Protein AF-A0A3N2KA92-F1 (afdb_monomer_lite)

Structure (mmCIF, N/CA/C/O backbone):
data_AF-A0A3N2KA92-F1
#
_entry.id   AF-A0A3N2KA92-F1
#
loop_
_atom_site.group_PDB
_atom_site.id
_atom_site.type_symbol
_atom_site.label_atom_id
_atom_site.label_alt_id
_atom_site.label_comp_id
_atom_site.label_asym_id
_atom_site.label_entity_id
_atom_site.label_seq_id
_atom_site.pdbx_PDB_ins_code
_atom_site.Cartn_x
_atom_site.Cartn_y
_atom_site.Cartn_z
_atom_site.occupancy
_atom_site.B_iso_or_equiv
_atom_site.auth_seq_id
_atom_site.auth_comp_id
_atom_site.auth_asym_id
_atom_site.auth_atom_id
_atom_site.pdbx_PDB_model_num
ATOM 1 N N . MET A 1 1 ? -6.641 2.973 60.066 1.00 60.25 1 MET A N 1
ATOM 2 C CA . MET A 1 1 ? -7.254 4.016 59.200 1.00 60.25 1 MET A CA 1
ATOM 3 C C . MET A 1 1 ? -6.383 4.469 58.021 1.00 60.25 1 MET A C 1
ATOM 5 O O . MET A 1 1 ? -6.933 4.668 56.948 1.00 60.25 1 MET A O 1
ATOM 9 N N . LYS A 1 2 ? -5.054 4.634 58.161 1.00 63.59 2 LYS A N 1
ATOM 10 C CA . LYS A 1 2 ? -4.182 5.083 57.049 1.00 63.59 2 LYS A CA 1
ATOM 11 C C . LYS A 1 2 ? -4.102 4.074 55.889 1.00 63.59 2 LYS A C 1
ATOM 13 O O . LYS A 1 2 ? -4.276 4.469 54.746 1.00 63.59 2 LYS A O 1
ATOM 18 N N . ALA A 1 3 ? -3.944 2.780 56.182 1.00 71.75 3 ALA A N 1
ATOM 19 C CA . ALA A 1 3 ? -3.884 1.724 55.162 1.00 71.75 3 ALA A CA 1
ATOM 20 C C . ALA A 1 3 ? -5.165 1.625 54.307 1.00 71.75 3 ALA A C 1
ATOM 22 O O . ALA A 1 3 ? -5.080 1.505 53.091 1.00 71.75 3 ALA A O 1
ATOM 23 N N . LEU A 1 4 ? -6.346 1.777 54.920 1.00 77.88 4 LEU A N 1
ATOM 24 C CA . LEU A 1 4 ? -7.628 1.772 54.204 1.00 77.88 4 LEU A CA 1
ATOM 25 C C . LEU A 1 4 ? -7.731 2.940 53.209 1.00 77.88 4 LEU A C 1
ATOM 27 O O . LEU A 1 4 ? -8.185 2.752 52.087 1.00 77.88 4 LEU A O 1
ATOM 31 N N . ARG A 1 5 ? -7.221 4.122 53.587 1.00 77.50 5 ARG A N 1
ATOM 32 C CA . ARG A 1 5 ? -7.134 5.291 52.697 1.00 77.50 5 ARG A CA 1
ATOM 33 C C . ARG A 1 5 ? -6.194 5.051 51.510 1.00 77.50 5 ARG A C 1
ATOM 35 O O . ARG A 1 5 ? -6.529 5.422 50.389 1.00 77.50 5 ARG A O 1
ATOM 42 N N . PHE A 1 6 ? -5.055 4.391 51.725 1.00 82.00 6 PHE A N 1
ATOM 43 C CA . PHE A 1 6 ? -4.144 4.028 50.632 1.00 82.00 6 PHE A CA 1
ATOM 44 C C . PHE A 1 6 ? -4.780 3.036 49.653 1.00 82.00 6 PHE A C 1
ATOM 46 O O . PHE A 1 6 ? -4.693 3.241 48.445 1.00 82.00 6 PHE A O 1
ATOM 53 N N . ILE A 1 7 ? -5.491 2.023 50.156 1.00 86.50 7 ILE A N 1
ATOM 54 C CA . ILE A 1 7 ? -6.198 1.044 49.315 1.00 86.50 7 ILE A CA 1
ATOM 55 C C . ILE A 1 7 ? -7.258 1.737 48.449 1.00 86.50 7 ILE A C 1
ATOM 57 O O . ILE A 1 7 ? -7.340 1.469 47.253 1.00 86.50 7 ILE A O 1
ATOM 61 N N . THR A 1 8 ? -8.019 2.682 49.013 1.00 86.25 8 THR A N 1
ATOM 62 C CA . THR A 1 8 ? -9.037 3.421 48.247 1.00 86.25 8 THR A CA 1
ATOM 63 C C . THR A 1 8 ? -8.443 4.297 47.144 1.00 86.25 8 THR A C 1
ATOM 65 O O . THR A 1 8 ? -9.013 4.374 46.060 1.00 86.25 8 THR A O 1
ATOM 68 N N . ILE A 1 9 ? -7.281 4.917 47.378 1.00 86.81 9 ILE A N 1
ATOM 69 C CA . ILE A 1 9 ? -6.607 5.755 46.373 1.00 86.81 9 ILE A CA 1
ATOM 70 C C . ILE A 1 9 ? -6.079 4.890 45.223 1.00 86.81 9 ILE A C 1
ATOM 72 O O . ILE A 1 9 ? -6.250 5.240 44.057 1.00 86.81 9 ILE A O 1
ATOM 76 N N . ILE A 1 10 ? -5.486 3.738 45.543 1.00 88.06 10 ILE A N 1
ATOM 77 C CA . ILE A 1 10 ? -4.975 2.792 44.545 1.00 88.06 10 ILE A CA 1
ATOM 78 C C . ILE A 1 10 ? -6.126 2.234 43.696 1.00 88.06 10 ILE A C 1
ATOM 80 O O . ILE A 1 10 ? -6.036 2.222 42.470 1.00 88.06 10 ILE A O 1
ATOM 84 N N . ALA A 1 11 ? -7.234 1.837 44.327 1.00 86.94 11 ALA A N 1
ATOM 85 C CA . ALA A 1 11 ? -8.418 1.352 43.620 1.00 86.94 11 ALA A CA 1
ATOM 86 C C . ALA A 1 11 ? -9.001 2.413 42.667 1.00 86.94 11 ALA A C 1
ATOM 88 O O . ALA A 1 11 ? -9.331 2.101 41.522 1.00 86.94 11 ALA A O 1
ATOM 89 N N . LEU A 1 12 ? -9.063 3.676 43.103 1.00 85.56 12 LEU A N 1
ATOM 90 C CA . LEU A 1 12 ? -9.538 4.787 42.277 1.00 85.56 12 LEU A CA 1
ATOM 91 C C . LEU A 1 12 ? -8.616 5.050 41.073 1.00 85.56 12 LEU A C 1
ATOM 93 O O . LEU A 1 12 ? -9.096 5.306 39.968 1.00 85.56 12 LEU A O 1
ATOM 97 N N . PHE A 1 13 ? -7.298 4.934 41.262 1.00 83.88 13 PHE A N 1
ATOM 98 C CA . PHE A 1 13 ? -6.310 5.105 40.196 1.00 83.88 13 PHE A CA 1
ATOM 99 C C . PHE A 1 13 ? -6.432 4.023 39.110 1.00 83.88 13 PHE A C 1
ATOM 101 O O . PHE A 1 13 ? -6.441 4.336 37.918 1.00 83.88 13 PHE A O 1
ATOM 108 N N . PHE A 1 14 ? -6.614 2.757 39.502 1.00 82.94 14 PHE A N 1
ATOM 109 C CA . PHE A 1 14 ? -6.845 1.666 38.549 1.00 82.94 14 PHE A CA 1
ATOM 110 C C . PHE A 1 14 ? -8.179 1.798 37.805 1.00 82.94 14 PHE A C 1
ATOM 112 O O . PHE A 1 14 ? -8.243 1.499 36.611 1.00 82.94 14 PHE A O 1
ATOM 119 N N . PHE A 1 15 ? -9.224 2.302 38.464 1.00 80.62 15 PHE A N 1
ATOM 120 C CA . PHE A 1 15 ? -10.514 2.556 37.819 1.00 80.62 15 PHE A CA 1
ATOM 121 C C . PHE A 1 15 ? -10.414 3.651 36.741 1.00 80.62 15 PHE A C 1
ATOM 123 O O . PHE A 1 15 ? -10.933 3.490 35.636 1.00 80.62 15 PHE A O 1
ATOM 130 N N . ALA A 1 16 ? -9.674 4.730 37.018 1.00 76.81 16 ALA A N 1
ATOM 131 C CA . ALA A 1 16 ? -9.425 5.801 36.052 1.00 76.81 16 ALA A CA 1
ATOM 132 C C . ALA A 1 16 ? -8.604 5.328 34.834 1.00 76.81 16 ALA A C 1
ATOM 134 O O . ALA A 1 16 ? -8.893 5.712 33.699 1.00 76.81 16 ALA A O 1
ATOM 135 N N . LEU A 1 17 ? -7.613 4.455 35.049 1.00 74.88 17 LEU A N 1
ATOM 136 C CA . LEU A 1 17 ? -6.830 3.840 33.970 1.00 74.88 17 LEU A CA 1
ATOM 137 C C . LEU A 1 17 ? -7.682 2.910 33.091 1.00 74.88 17 LEU A C 1
ATOM 139 O O . LEU A 1 17 ? -7.569 2.965 31.867 1.00 74.88 17 LEU A O 1
ATOM 143 N N . GLY A 1 18 ? -8.564 2.105 33.694 1.00 67.69 18 GLY A N 1
ATOM 144 C CA . GLY A 1 18 ? -9.473 1.212 32.966 1.00 67.69 18 GLY A CA 1
ATOM 145 C C . GLY A 1 18 ? -10.483 1.956 32.086 1.00 67.69 18 GLY A C 1
ATOM 146 O O . GLY A 1 18 ? -10.759 1.528 30.966 1.00 67.69 18 GLY A O 1
ATOM 147 N N . ALA A 1 19 ? -10.978 3.111 32.542 1.00 67.25 19 ALA A N 1
ATOM 148 C CA . ALA A 1 19 ? -11.894 3.955 31.770 1.00 67.25 19 ALA A CA 1
ATOM 149 C C . ALA A 1 19 ? -11.217 4.675 30.583 1.00 67.25 19 ALA A C 1
ATOM 151 O O . ALA A 1 19 ? -11.887 5.042 29.618 1.00 67.25 19 ALA A O 1
ATOM 152 N N . SER A 1 20 ? -9.891 4.850 30.623 1.00 63.56 20 SER A N 1
ATOM 153 C CA . SER A 1 20 ? -9.105 5.527 29.578 1.00 63.56 20 SER A CA 1
ATOM 154 C C . SER A 1 20 ? -8.618 4.587 28.463 1.00 63.56 20 SER A C 1
ATOM 156 O O . SER A 1 20 ? -7.833 4.985 27.597 1.00 63.56 20 SER A O 1
ATOM 158 N N . ALA A 1 21 ? -9.089 3.334 28.431 1.00 65.62 21 ALA A N 1
ATOM 159 C CA . ALA A 1 21 ? -8.836 2.422 27.322 1.00 65.62 21 ALA A CA 1
ATOM 160 C C . ALA A 1 21 ? -9.493 2.966 26.040 1.00 65.62 21 ALA A C 1
ATOM 162 O O . ALA A 1 21 ? -10.647 2.674 25.724 1.00 65.62 21 ALA A O 1
ATOM 163 N N . LYS A 1 22 ? -8.753 3.800 25.296 1.00 67.62 22 LYS A N 1
ATOM 164 C CA . LYS A 1 22 ? -9.176 4.330 23.997 1.00 67.62 22 LYS A CA 1
ATOM 165 C C . LYS A 1 22 ? -9.610 3.151 23.128 1.00 67.62 22 LYS A C 1
ATOM 167 O O . LYS A 1 22 ? -8.814 2.243 22.882 1.00 67.62 22 LYS A O 1
ATOM 172 N N . LYS A 1 23 ? -10.869 3.158 22.670 1.00 70.62 23 LYS A N 1
ATOM 173 C CA . LYS A 1 23 ? -11.373 2.164 21.711 1.00 70.62 23 LYS A CA 1
ATOM 174 C C . LYS A 1 23 ? -10.368 2.052 20.564 1.00 70.62 23 LYS A C 1
ATOM 176 O O . LYS A 1 23 ? -9.902 3.079 20.063 1.00 70.62 23 LYS A O 1
ATOM 181 N N . LYS A 1 24 ? -10.014 0.821 20.169 1.00 72.31 24 LYS A N 1
ATOM 182 C CA . LYS A 1 24 ? -9.135 0.593 19.014 1.00 72.31 24 LYS A CA 1
ATOM 183 C C . LYS A 1 24 ? -9.715 1.370 17.840 1.00 72.31 24 LYS A C 1
ATOM 185 O O . LYS A 1 24 ? -10.858 1.140 17.457 1.00 72.31 24 LYS A O 1
ATOM 190 N N . ARG A 1 25 ? -8.941 2.319 17.317 1.00 74.06 25 ARG A N 1
ATOM 191 C CA . ARG A 1 25 ? -9.337 3.086 16.142 1.00 74.06 25 ARG A CA 1
ATOM 192 C C . ARG A 1 25 ? -9.491 2.096 14.995 1.00 74.06 25 ARG A C 1
ATOM 194 O O . ARG A 1 25 ? -8.528 1.424 14.629 1.00 74.06 25 ARG A O 1
ATOM 201 N N . GLU A 1 26 ? -10.709 1.954 14.498 1.00 78.06 26 GLU A N 1
ATOM 202 C CA . GLU A 1 26 ? -10.972 1.102 13.352 1.00 78.06 26 GLU A CA 1
ATOM 203 C C . GLU A 1 26 ? -10.537 1.855 12.098 1.00 78.06 26 GLU A C 1
ATOM 205 O O . GLU A 1 26 ? -10.939 2.995 11.860 1.00 78.06 26 GLU A O 1
ATOM 210 N N . TYR A 1 27 ? -9.624 1.248 11.349 1.00 78.06 27 TYR A N 1
ATOM 211 C CA . TYR A 1 27 ? -9.151 1.787 10.083 1.00 78.06 27 TYR A CA 1
ATOM 212 C C . TYR A 1 27 ? -9.936 1.132 8.952 1.00 78.06 27 TYR A C 1
ATOM 214 O O . TYR A 1 27 ? -10.245 -0.060 9.057 1.00 78.06 27 TYR A O 1
ATOM 222 N N . PRO A 1 28 ? -10.229 1.863 7.866 1.00 83.25 28 PRO A N 1
ATOM 223 C CA . PRO A 1 28 ? -10.904 1.283 6.719 1.00 83.25 28 PRO A CA 1
ATOM 224 C C . PRO A 1 28 ? -10.093 0.103 6.181 1.00 83.25 28 PRO A C 1
ATOM 226 O O . PRO A 1 28 ? -8.901 0.219 5.891 1.00 83.25 28 PRO A O 1
ATOM 229 N N . ARG A 1 29 ? -10.748 -1.054 6.072 1.00 87.38 29 ARG A N 1
ATOM 230 C CA . ARG A 1 29 ? -10.161 -2.286 5.535 1.00 87.38 29 ARG A CA 1
ATOM 231 C C . ARG A 1 29 ? -10.714 -2.558 4.150 1.00 87.38 29 ARG A C 1
ATOM 233 O O . ARG A 1 29 ? -11.868 -2.241 3.862 1.00 87.38 29 ARG A O 1
ATOM 240 N N . ALA A 1 30 ? -9.894 -3.169 3.308 1.00 90.62 30 ALA A N 1
ATOM 241 C CA . ALA A 1 30 ? -10.347 -3.674 2.024 1.00 90.62 30 ALA A CA 1
ATOM 242 C C . ALA A 1 30 ? -11.223 -4.915 2.240 1.00 90.62 30 ALA A C 1
ATOM 244 O O . ALA A 1 30 ? -10.837 -5.824 2.975 1.00 90.62 30 ALA A O 1
ATOM 245 N N . LYS A 1 31 ? -12.389 -4.952 1.591 1.00 94.00 31 LYS A N 1
ATOM 246 C CA . LYS A 1 31 ? -13.217 -6.162 1.466 1.00 94.00 31 LYS A CA 1
ATOM 247 C C . LYS A 1 31 ? -12.790 -6.990 0.253 1.00 94.00 31 LYS A C 1
ATOM 249 O O . LYS A 1 31 ? -12.928 -8.205 0.260 1.00 94.00 31 LYS A O 1
ATOM 254 N N . ILE A 1 32 ? -12.258 -6.325 -0.772 1.00 92.69 32 ILE A N 1
ATOM 255 C CA . ILE A 1 32 ? -11.801 -6.927 -2.021 1.00 92.69 32 ILE A CA 1
ATOM 256 C C . ILE A 1 32 ? -10.353 -6.500 -2.257 1.00 92.69 32 ILE A C 1
ATOM 258 O O . ILE A 1 32 ? -10.012 -5.320 -2.143 1.00 92.69 32 ILE A O 1
ATOM 262 N N . LYS A 1 33 ? -9.505 -7.470 -2.603 1.00 93.12 33 LYS A N 1
ATOM 263 C CA . LYS A 1 33 ? -8.128 -7.257 -3.046 1.00 93.12 33 LYS A CA 1
ATOM 264 C C . LYS A 1 33 ? -7.968 -7.893 -4.420 1.00 93.12 33 LYS A C 1
ATOM 266 O O . LYS A 1 33 ? -8.063 -9.110 -4.539 1.00 93.12 33 LYS A O 1
ATOM 271 N N . VAL A 1 34 ? -7.696 -7.077 -5.431 1.00 92.19 34 VAL A N 1
ATOM 272 C CA . VAL A 1 34 ? -7.369 -7.541 -6.786 1.00 92.19 34 VAL A CA 1
ATOM 273 C C . VAL A 1 34 ? -5.910 -7.213 -7.049 1.00 92.19 34 VAL A C 1
ATOM 275 O O . VAL A 1 34 ? -5.484 -6.089 -6.804 1.00 92.19 34 VAL A O 1
ATOM 278 N N . GLY A 1 35 ? -5.129 -8.187 -7.504 1.00 92.31 35 GLY A N 1
ATOM 279 C CA . GLY A 1 35 ? -3.718 -7.996 -7.825 1.00 92.31 35 GLY A CA 1
ATOM 280 C C . GLY A 1 35 ? -3.413 -8.489 -9.228 1.00 92.31 35 GLY A C 1
ATOM 281 O O . GLY A 1 35 ? -3.861 -9.570 -9.601 1.00 92.31 35 GLY A O 1
ATOM 282 N N . TYR A 1 36 ? -2.636 -7.720 -9.98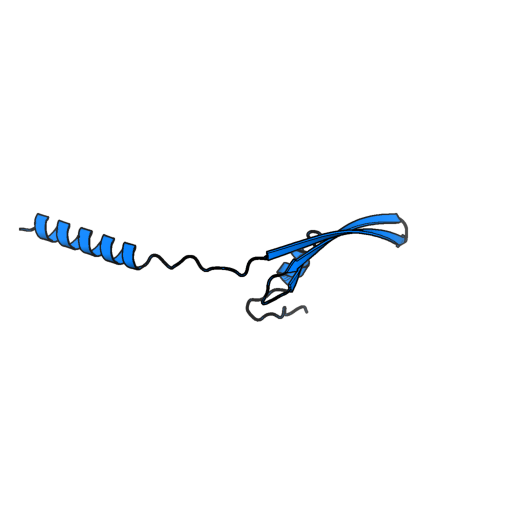2 1.00 88.75 36 TYR A N 1
ATOM 283 C CA . TYR A 1 36 ? -2.036 -8.181 -11.228 1.00 88.75 36 TYR A CA 1
ATOM 284 C C . TYR A 1 36 ? -0.583 -7.723 -11.320 1.00 88.75 36 TYR A C 1
ATOM 286 O O . TYR A 1 36 ? -0.1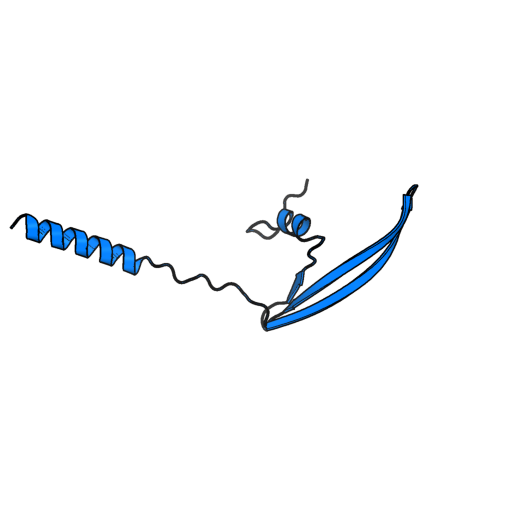82 -6.702 -10.760 1.00 88.75 36 TYR A O 1
ATOM 294 N N . ASN A 1 37 ? 0.212 -8.510 -12.030 1.00 89.94 37 ASN A N 1
ATOM 295 C CA . ASN A 1 37 ? 1.614 -8.229 -12.278 1.00 89.94 37 ASN A CA 1
ATOM 296 C C . ASN A 1 37 ? 1.738 -7.597 -13.661 1.00 89.94 37 ASN A C 1
ATOM 298 O O . ASN A 1 37 ? 1.485 -8.249 -14.672 1.00 89.94 37 ASN A O 1
ATOM 302 N N . TYR A 1 38 ? 2.083 -6.312 -13.699 1.00 86.94 38 TYR A N 1
ATOM 303 C CA . TYR A 1 38 ? 2.325 -5.606 -14.946 1.00 86.94 38 TYR A CA 1
ATOM 304 C C . TYR A 1 38 ? 3.776 -5.799 -15.360 1.00 86.94 38 TYR A C 1
ATOM 306 O O . TYR A 1 38 ? 4.696 -5.224 -14.769 1.00 86.94 38 TYR A O 1
ATOM 314 N N . TYR A 1 39 ? 3.967 -6.611 -16.389 1.00 89.69 39 TYR A N 1
ATOM 315 C CA . TYR A 1 39 ? 5.259 -6.785 -17.020 1.00 89.69 39 TYR A CA 1
ATOM 316 C C . TYR A 1 39 ? 5.463 -5.705 -18.082 1.00 89.69 39 TYR A C 1
ATOM 318 O O . TYR A 1 39 ? 4.659 -5.570 -19.003 1.00 89.69 39 TYR A O 1
ATOM 326 N N . ASN A 1 40 ? 6.538 -4.931 -17.956 1.00 86.19 40 ASN A N 1
ATOM 327 C CA . ASN A 1 40 ? 6.936 -3.960 -18.961 1.00 86.19 40 ASN A CA 1
ATOM 328 C C . ASN A 1 40 ? 8.423 -4.073 -19.285 1.00 86.19 40 ASN A C 1
ATOM 330 O O . ASN A 1 40 ? 9.235 -4.502 -18.465 1.00 86.19 40 ASN A O 1
ATOM 334 N N . LYS A 1 41 ? 8.765 -3.680 -20.510 1.00 87.88 41 LYS A N 1
ATOM 335 C CA . LYS A 1 41 ? 10.145 -3.470 -20.930 1.00 87.88 41 LYS A CA 1
ATOM 336 C C . LYS A 1 41 ? 10.324 -1.986 -21.184 1.00 87.88 41 LYS A C 1
ATOM 338 O O . LYS A 1 41 ? 9.485 -1.378 -21.847 1.00 87.88 41 LYS A O 1
ATOM 343 N N . PHE A 1 42 ? 11.394 -1.404 -20.668 1.00 82.62 42 PHE A N 1
ATOM 344 C CA . PHE A 1 42 ? 11.754 -0.026 -20.969 1.00 82.62 42 PHE A CA 1
ATOM 345 C C . PHE A 1 42 ? 13.217 0.058 -21.374 1.00 82.62 42 PHE A C 1
ATOM 347 O O . PHE A 1 42 ? 14.079 -0.653 -20.858 1.00 82.62 42 PHE A O 1
ATOM 354 N N . LEU A 1 43 ? 13.487 0.937 -22.333 1.00 81.00 43 LEU A N 1
ATOM 355 C CA . LEU A 1 43 ? 14.840 1.230 -22.777 1.00 81.00 43 LEU A CA 1
ATOM 356 C C . LEU A 1 43 ? 15.474 2.175 -21.763 1.00 81.00 43 LEU A C 1
ATOM 358 O O . LEU A 1 43 ? 15.012 3.304 -21.591 1.00 81.00 43 LEU A O 1
ATOM 362 N N . ARG A 1 44 ? 16.525 1.719 -21.082 1.00 77.75 44 ARG A N 1
ATOM 363 C CA . ARG A 1 44 ? 17.271 2.540 -20.129 1.00 77.75 44 ARG A CA 1
ATOM 364 C C . ARG A 1 44 ? 18.598 2.966 -20.748 1.00 77.75 44 ARG A C 1
ATOM 366 O O . ARG A 1 44 ? 19.655 2.535 -20.312 1.00 77.75 44 ARG A O 1
ATOM 373 N N . GLY A 1 45 ? 18.526 3.817 -21.772 1.00 77.50 45 GLY A N 1
ATOM 374 C CA . GLY A 1 45 ? 19.701 4.431 -22.405 1.00 77.50 45 GLY A CA 1
ATOM 375 C C . GLY A 1 45 ? 20.842 3.437 -22.667 1.00 77.50 45 GLY A C 1
ATOM 376 O O . GLY A 1 45 ? 20.647 2.450 -23.371 1.00 77.50 45 GLY A O 1
ATOM 377 N N . GLY A 1 46 ? 22.015 3.701 -22.079 1.00 78.19 46 GLY A N 1
ATOM 378 C CA . GLY A 1 46 ? 23.232 2.895 -22.248 1.00 78.19 46 GLY A CA 1
ATOM 379 C C . GLY A 1 46 ? 23.208 1.495 -21.618 1.00 78.19 46 GLY A C 1
ATOM 380 O O . GLY A 1 46 ? 24.022 0.665 -22.004 1.00 78.19 46 GLY A O 1
ATOM 381 N N . ASP A 1 47 ? 22.264 1.207 -20.716 1.00 72.50 47 ASP A N 1
ATOM 382 C CA . ASP A 1 47 ? 22.172 -0.077 -19.998 1.00 72.50 47 ASP A CA 1
ATOM 383 C C . ASP A 1 47 ? 21.303 -1.118 -20.737 1.00 72.50 47 ASP A C 1
ATOM 385 O O . ASP A 1 47 ? 21.114 -2.238 -20.260 1.00 72.50 47 ASP A O 1
ATOM 389 N N . GLY A 1 48 ? 20.752 -0.761 -21.903 1.00 84.12 48 GLY A N 1
ATOM 390 C CA . GLY A 1 48 ? 19.947 -1.653 -22.738 1.00 84.12 48 GLY A CA 1
ATOM 391 C C . GLY A 1 48 ? 18.466 -1.750 -22.341 1.00 84.12 48 GLY A C 1
ATOM 392 O O . GLY A 1 48 ? 17.866 -0.810 -21.809 1.00 84.12 48 GLY A O 1
ATOM 393 N N . VAL A 1 49 ?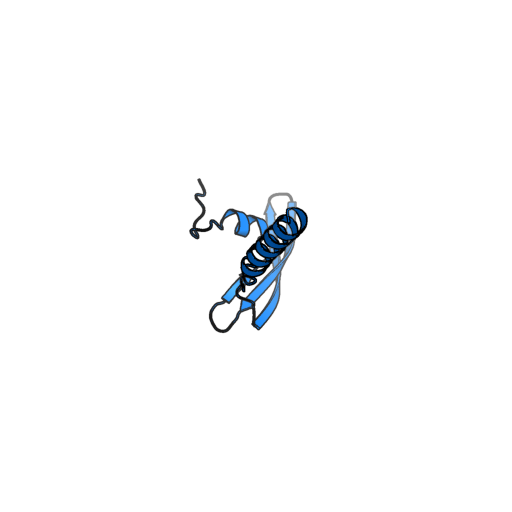 17.842 -2.884 -22.683 1.00 83.94 49 VAL A N 1
ATOM 394 C CA . VAL A 1 49 ? 16.428 -3.173 -22.387 1.00 83.94 49 VAL A CA 1
ATOM 395 C C . VAL A 1 49 ? 16.325 -3.711 -20.965 1.00 83.94 49 VAL A C 1
ATOM 397 O O . VAL A 1 49 ? 16.817 -4.798 -20.673 1.00 83.94 49 VAL A O 1
ATOM 400 N N . VAL A 1 50 ? 15.641 -2.974 -20.095 1.00 84.38 50 VAL A N 1
ATOM 401 C CA . VAL A 1 50 ? 15.344 -3.422 -18.735 1.00 84.38 50 VAL A CA 1
ATOM 402 C C . VAL A 1 50 ? 13.923 -3.958 -18.693 1.00 84.38 50 VAL A C 1
ATOM 404 O O . VAL A 1 50 ? 12.971 -3.289 -19.099 1.00 84.38 50 VAL A O 1
ATOM 407 N N . GLU A 1 51 ? 13.780 -5.173 -18.180 1.00 88.38 51 GLU A N 1
ATOM 408 C CA . GLU A 1 51 ? 12.487 -5.795 -17.930 1.00 88.38 51 GLU A CA 1
ATOM 409 C C . GLU A 1 51 ? 12.099 -5.573 -16.473 1.00 88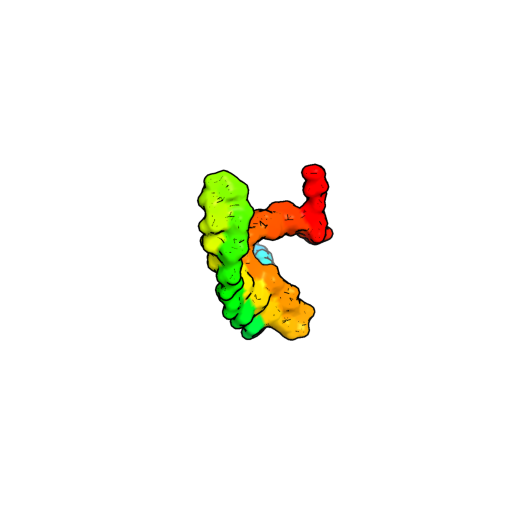.38 51 GLU A C 1
ATOM 411 O O . GLU A 1 51 ? 12.883 -5.826 -15.556 1.00 88.38 51 GLU A O 1
ATOM 416 N N . LYS A 1 52 ? 10.881 -5.092 -16.240 1.00 86.44 52 LYS A N 1
ATOM 417 C CA . LYS A 1 52 ? 10.365 -4.863 -14.897 1.00 86.44 52 LYS A CA 1
ATOM 418 C C . LYS A 1 52 ? 8.994 -5.480 -14.751 1.00 86.44 52 LYS A C 1
ATOM 420 O O . LYS A 1 52 ? 8.082 -5.249 -15.541 1.00 86.44 52 LYS A O 1
ATOM 425 N N . ASN A 1 53 ? 8.848 -6.226 -13.667 1.00 88.62 53 ASN A N 1
ATOM 426 C CA . ASN A 1 53 ? 7.573 -6.749 -13.229 1.00 88.62 53 ASN A CA 1
ATOM 427 C C . ASN A 1 53 ? 7.085 -5.912 -12.044 1.00 88.62 53 ASN A C 1
ATOM 429 O O . ASN A 1 53 ? 7.699 -5.914 -10.977 1.00 88.62 53 ASN A O 1
ATOM 433 N N . THR A 1 54 ? 6.029 -5.131 -12.258 1.00 86.56 54 THR A N 1
ATOM 434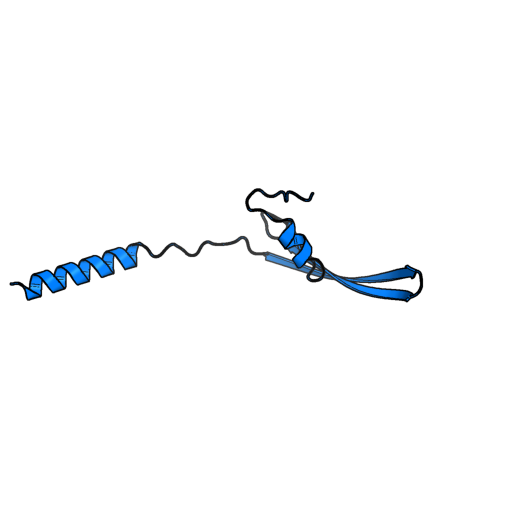 C CA . THR A 1 54 ? 5.485 -4.218 -11.249 1.00 86.56 54 THR A CA 1
ATOM 435 C C . THR A 1 54 ? 4.157 -4.763 -10.725 1.00 86.56 54 THR A C 1
ATOM 437 O O . THR A 1 54 ? 3.207 -4.864 -11.503 1.00 86.56 54 THR A O 1
ATOM 440 N N . PRO A 1 55 ? 4.046 -5.090 -9.427 1.00 89.38 55 PRO A N 1
ATOM 441 C CA . PRO A 1 55 ? 2.781 -5.522 -8.850 1.00 89.38 55 PRO A CA 1
ATOM 442 C C . PRO A 1 55 ? 1.833 -4.331 -8.679 1.00 89.38 55 PRO A C 1
ATOM 444 O O . PRO A 1 55 ? 2.158 -3.361 -7.991 1.00 89.38 55 PRO A O 1
ATOM 447 N N . PHE A 1 56 ? 0.646 -4.425 -9.269 1.00 87.31 56 PHE A N 1
ATOM 448 C CA . PHE A 1 56 ? -0.449 -3.477 -9.094 1.00 87.31 56 PHE A CA 1
ATOM 449 C C . PHE A 1 56 ? -1.552 -4.129 -8.273 1.00 87.31 56 PHE A C 1
ATOM 451 O O . PHE A 1 56 ? -2.072 -5.185 -8.634 1.00 87.31 56 PHE A O 1
ATOM 458 N N . ILE A 1 57 ? -1.902 -3.504 -7.150 1.00 92.81 57 ILE A N 1
ATOM 459 C CA . ILE A 1 57 ? -2.898 -4.025 -6.219 1.00 92.81 57 ILE A CA 1
ATOM 460 C C . ILE A 1 57 ? -3.997 -2.979 -6.049 1.00 92.81 57 ILE A C 1
ATOM 462 O O . ILE A 1 57 ? -3.740 -1.854 -5.635 1.00 92.81 57 ILE A O 1
ATOM 466 N N . LEU A 1 58 ? -5.237 -3.359 -6.335 1.00 91.44 58 LEU A N 1
ATOM 467 C CA . LEU A 1 58 ? -6.423 -2.583 -6.008 1.00 91.44 58 LEU A CA 1
ATOM 468 C C . LEU A 1 58 ? -7.019 -3.111 -4.702 1.00 91.44 58 LEU A C 1
ATOM 470 O O . LEU A 1 58 ? -7.406 -4.277 -4.601 1.00 91.44 58 LEU A O 1
ATOM 474 N N . LEU A 1 59 ? -7.093 -2.237 -3.704 1.00 91.88 59 LEU A N 1
ATOM 475 C CA . LEU A 1 59 ? -7.734 -2.483 -2.419 1.00 91.88 59 LEU A CA 1
ATOM 476 C C . LEU A 1 59 ? -9.059 -1.722 -2.393 1.00 91.88 59 LEU A C 1
ATOM 478 O O . LEU A 1 59 ? -9.058 -0.497 -2.467 1.00 91.88 59 LEU A O 1
ATOM 482 N N . ALA A 1 60 ? -10.184 -2.426 -2.291 1.00 91.81 60 ALA A N 1
ATOM 483 C CA . ALA A 1 60 ? -11.508 -1.810 -2.352 1.00 91.81 60 ALA A CA 1
ATOM 484 C C . ALA A 1 60 ? -12.429 -2.287 -1.226 1.00 91.81 60 ALA A C 1
ATOM 486 O O . ALA A 1 60 ? -12.363 -3.430 -0.765 1.00 91.81 60 ALA A O 1
ATOM 487 N N . ASN A 1 61 ? -13.314 -1.403 -0.784 1.00 92.00 61 ASN A N 1
ATOM 488 C CA . ASN A 1 61 ? -14.470 -1.720 0.042 1.00 92.00 61 ASN A CA 1
ATOM 489 C C . ASN A 1 61 ? -15.702 -0.968 -0.494 1.00 92.00 61 ASN A C 1
ATOM 491 O O . ASN A 1 61 ? -15.658 -0.411 -1.584 1.00 92.00 61 ASN A O 1
ATOM 495 N N . GLN A 1 62 ? -16.817 -0.998 0.238 1.00 91.06 62 GLN A N 1
ATOM 496 C CA . GLN A 1 62 ? -18.060 -0.346 -0.200 1.00 91.06 62 GLN A CA 1
ATOM 497 C C . GLN A 1 62 ? -17.973 1.187 -0.244 1.00 91.06 62 GLN A C 1
ATOM 499 O O . GLN A 1 62 ? -18.772 1.809 -0.930 1.00 91.06 62 GLN A O 1
ATOM 504 N N . GLU A 1 63 ? -17.033 1.787 0.484 1.00 90.94 63 GLU A N 1
ATOM 505 C CA . GLU A 1 63 ? -16.924 3.239 0.641 1.00 90.94 63 GLU A CA 1
ATOM 506 C C . GLU A 1 63 ? -15.827 3.840 -0.243 1.00 90.94 63 GLU A C 1
ATOM 508 O O . GLU A 1 63 ? -15.945 4.975 -0.693 1.00 90.94 63 GLU A O 1
ATOM 513 N N . GLN A 1 64 ? -14.737 3.103 -0.473 1.00 89.31 64 GLN A N 1
ATOM 514 C CA . GLN A 1 64 ? -13.555 3.616 -1.154 1.00 89.31 64 GLN A CA 1
ATOM 515 C C . GLN A 1 64 ? -12.739 2.526 -1.850 1.00 89.31 64 GLN A C 1
ATOM 517 O O . GLN A 1 64 ? -12.759 1.345 -1.489 1.00 89.31 64 GLN A O 1
ATOM 522 N N . SER A 1 65 ? -11.931 2.971 -2.808 1.00 89.38 65 SER A N 1
ATOM 523 C CA . SER A 1 65 ? -10.922 2.169 -3.490 1.00 89.38 65 SER A CA 1
ATOM 524 C C . SER A 1 65 ? -9.573 2.880 -3.477 1.00 89.38 65 SER A C 1
ATOM 526 O O . SER A 1 65 ? -9.507 4.082 -3.734 1.00 89.38 65 SER A O 1
ATOM 528 N N . LYS A 1 66 ? -8.494 2.136 -3.229 1.00 85.88 66 LYS A N 1
ATOM 529 C CA . LYS A 1 66 ? -7.116 2.631 -3.244 1.00 85.88 66 LYS A CA 1
ATOM 530 C C . LYS A 1 66 ? -6.231 1.714 -4.083 1.00 85.88 66 LYS A C 1
ATOM 532 O O . LYS A 1 66 ? -6.163 0.510 -3.831 1.00 85.88 66 LYS A O 1
ATOM 537 N N . PHE A 1 67 ? -5.518 2.301 -5.041 1.00 86.44 67 PHE A N 1
ATOM 538 C CA . PHE A 1 67 ? -4.408 1.628 -5.707 1.00 86.44 67 PHE A CA 1
ATOM 539 C C . PHE A 1 67 ? -3.181 1.625 -4.795 1.00 86.44 67 PHE A C 1
ATOM 541 O O . PHE A 1 67 ? -2.842 2.630 -4.172 1.00 86.44 67 PHE A O 1
ATOM 548 N N . TYR A 1 68 ? -2.542 0.468 -4.705 1.00 85.31 68 TYR A N 1
ATOM 549 C CA . TYR A 1 68 ? -1.352 0.219 -3.913 1.00 85.31 68 TYR A CA 1
ATOM 550 C C . TYR A 1 68 ? -0.330 -0.520 -4.776 1.00 85.31 68 TYR A C 1
ATOM 552 O O . TYR A 1 68 ? -0.628 -1.558 -5.370 1.00 85.31 68 TYR A O 1
ATOM 560 N N . CYS A 1 69 ? 0.885 0.015 -4.843 1.00 86.12 69 CYS A N 1
ATOM 561 C CA . CYS A 1 69 ? 2.006 -0.632 -5.502 1.00 86.12 69 CYS A CA 1
ATOM 562 C C . CYS A 1 69 ? 3.183 -0.699 -4.518 1.00 86.12 69 CYS A C 1
ATOM 564 O O . CYS A 1 69 ? 3.751 0.340 -4.185 1.00 86.12 69 CYS A O 1
ATOM 566 N N . PRO A 1 70 ? 3.602 -1.901 -4.078 1.00 85.44 70 PRO A N 1
ATOM 567 C CA . PRO A 1 70 ? 4.745 -2.065 -3.177 1.00 85.44 70 PRO A CA 1
ATOM 568 C C . PRO A 1 70 ? 6.020 -1.363 -3.662 1.00 85.44 70 PRO A C 1
ATOM 570 O O . PRO A 1 70 ? 6.795 -0.843 -2.869 1.00 85.44 70 PRO A O 1
ATOM 573 N N . SER A 1 71 ? 6.233 -1.311 -4.983 1.00 83.56 71 SER A N 1
ATOM 574 C CA . SER A 1 71 ? 7.433 -0.691 -5.556 1.00 83.56 71 SER A CA 1
ATOM 575 C C . SER A 1 71 ? 7.447 0.840 -5.468 1.00 83.56 71 SER A C 1
ATOM 577 O O . SER A 1 71 ? 8.520 1.437 -5.534 1.00 83.56 71 SER A O 1
ATOM 579 N N . THR A 1 72 ? 6.281 1.476 -5.316 1.00 80.56 72 THR A N 1
ATOM 580 C CA . THR A 1 72 ? 6.146 2.934 -5.171 1.00 80.56 72 THR A CA 1
ATOM 581 C C . THR A 1 72 ? 5.669 3.349 -3.785 1.00 80.56 72 THR A C 1
ATOM 583 O O . THR A 1 72 ? 5.636 4.544 -3.516 1.00 80.56 72 THR A O 1
ATOM 586 N N . GLU A 1 73 ? 5.389 2.403 -2.881 1.00 80.94 73 GLU A N 1
ATOM 587 C CA . GLU A 1 73 ? 4.859 2.668 -1.537 1.00 80.94 73 GLU A CA 1
ATOM 588 C C . GLU A 1 73 ? 5.668 3.727 -0.788 1.00 80.94 73 GLU A C 1
ATOM 590 O O . GLU A 1 73 ? 5.099 4.637 -0.190 1.00 80.94 73 GLU A O 1
ATOM 595 N N . TYR A 1 74 ? 6.998 3.649 -0.863 1.00 77.50 74 TYR A N 1
ATOM 596 C CA . TYR A 1 74 ? 7.869 4.641 -0.244 1.00 77.50 74 TYR A CA 1
ATOM 597 C C . TYR A 1 74 ? 7.611 6.051 -0.796 1.00 77.50 74 T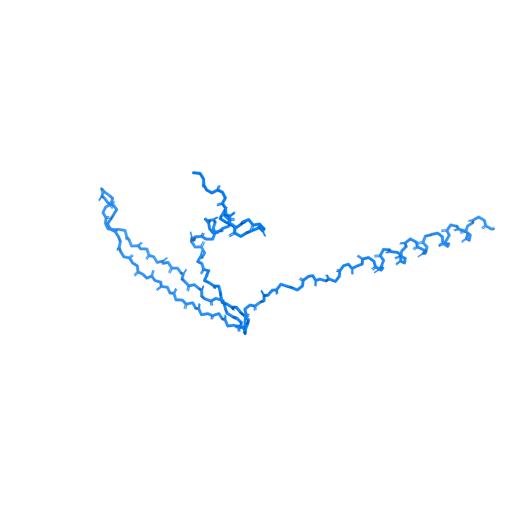YR A C 1
ATOM 599 O O . TYR A 1 74 ? 7.424 6.988 -0.023 1.00 77.50 74 TYR A O 1
ATOM 607 N N . ARG A 1 75 ? 7.525 6.212 -2.121 1.00 74.56 75 ARG A N 1
ATOM 608 C CA . ARG A 1 75 ? 7.215 7.504 -2.756 1.00 74.56 75 ARG A CA 1
ATOM 609 C C . ARG A 1 75 ? 5.806 7.981 -2.396 1.00 74.56 75 ARG A C 1
ATOM 611 O O . ARG A 1 75 ? 5.641 9.144 -2.044 1.00 74.56 75 ARG A O 1
ATOM 618 N N . ASP A 1 76 ? 4.832 7.077 -2.381 1.00 71.62 76 ASP A N 1
ATOM 619 C CA . ASP A 1 76 ? 3.447 7.381 -2.007 1.00 71.62 76 ASP A CA 1
ATOM 620 C C . ASP A 1 76 ? 3.336 7.817 -0.534 1.00 71.62 76 ASP A C 1
ATOM 622 O O . ASP A 1 76 ? 2.535 8.689 -0.193 1.00 71.62 76 ASP A O 1
ATOM 626 N N . SER A 1 77 ? 4.173 7.255 0.346 1.00 73.38 77 SER A N 1
ATOM 627 C CA . SER A 1 77 ? 4.235 7.627 1.763 1.00 73.38 77 SER A CA 1
ATOM 628 C C . SER A 1 77 ? 4.815 9.026 1.982 1.00 73.38 77 SER A C 1
ATOM 630 O O . SER A 1 77 ? 4.316 9.761 2.833 1.00 73.38 77 SER A O 1
ATOM 632 N N . LEU A 1 78 ? 5.805 9.428 1.175 1.00 70.56 78 LEU A N 1
ATOM 633 C CA . LEU A 1 78 ? 6.389 10.772 1.227 1.00 70.56 78 LEU A CA 1
ATOM 634 C C . LEU A 1 78 ? 5.385 11.843 0.782 1.00 70.56 78 LEU A C 1
ATOM 636 O O . LEU A 1 78 ? 5.418 12.966 1.283 1.00 70.56 78 LEU A O 1
ATOM 640 N N . LEU A 1 79 ? 4.473 11.489 -0.129 1.00 63.66 79 LEU A N 1
ATOM 641 C CA . LEU A 1 79 ? 3.447 12.396 -0.644 1.00 63.66 79 LEU A CA 1
ATOM 642 C C . LEU A 1 79 ? 2.204 12.505 0.267 1.00 63.66 79 LEU A C 1
ATOM 644 O O . LEU A 1 79 ? 1.369 13.397 0.090 1.00 63.66 79 LEU A O 1
ATOM 648 N N . SER A 1 80 ? 2.088 11.629 1.269 1.00 60.31 80 SER A N 1
ATOM 649 C CA . SER A 1 80 ? 0.941 11.530 2.173 1.00 60.31 80 SER A CA 1
ATOM 650 C C . SER A 1 80 ? 1.158 12.335 3.460 1.00 60.31 80 SER A C 1
ATOM 652 O O . SER A 1 80 ? 1.632 11.815 4.470 1.00 60.31 80 SER A O 1
ATOM 654 N N . THR A 1 81 ? 0.741 13.601 3.476 1.00 60.72 81 THR A N 1
ATOM 655 C CA . THR A 1 81 ? 0.578 14.362 4.730 1.00 60.72 81 THR A CA 1
ATOM 656 C C . THR A 1 81 ? -0.799 14.090 5.359 1.00 60.72 81 THR A C 1
ATOM 658 O O . THR A 1 81 ? -1.732 13.722 4.642 1.00 60.72 81 THR A O 1
ATOM 661 N N . PRO A 1 82 ? -1.002 14.320 6.676 1.00 56.38 82 PRO A N 1
ATOM 662 C CA . PRO A 1 82 ? -2.331 14.262 7.303 1.00 56.38 82 PRO A CA 1
ATOM 663 C C . PRO A 1 82 ? -3.385 15.177 6.649 1.00 56.38 82 PRO A C 1
ATOM 665 O O . PRO A 1 82 ? -4.578 14.961 6.831 1.00 56.38 82 PRO A O 1
ATOM 668 N N . SER A 1 83 ? -2.951 16.187 5.887 1.00 60.66 83 SER A N 1
ATOM 669 C CA . SER A 1 83 ? -3.785 17.102 5.101 1.00 60.66 83 SER A CA 1
ATOM 670 C C . SER A 1 83 ? -3.896 16.735 3.609 1.00 60.66 83 SER A C 1
ATOM 672 O O . SER A 1 83 ? -4.502 17.483 2.845 1.00 60.66 83 SER A O 1
ATOM 674 N N . GLY A 1 84 ? -3.343 15.598 3.169 1.00 51.81 84 GLY A N 1
ATOM 675 C CA . GLY A 1 84 ? -3.582 15.016 1.841 1.00 51.81 84 GLY A CA 1
ATOM 676 C C . GLY A 1 84 ? -2.832 15.651 0.663 1.00 51.81 84 GLY A C 1
ATOM 677 O O . GLY A 1 84 ? -3.090 15.280 -0.480 1.00 51.81 84 GLY A O 1
ATOM 678 N N . ARG A 1 85 ? -1.904 16.585 0.900 1.00 53.44 85 ARG A N 1
ATOM 679 C CA . ARG A 1 85 ? -0.995 17.120 -0.132 1.00 53.44 85 ARG A CA 1
ATOM 680 C C . ARG A 1 85 ? 0.402 17.301 0.444 1.00 53.44 85 ARG A C 1
ATOM 682 O O . ARG A 1 85 ? 0.575 18.017 1.436 1.00 53.44 85 ARG A O 1
ATOM 689 N N . ALA A 1 86 ? 1.403 16.681 -0.169 1.00 54.34 86 ALA A N 1
ATOM 690 C CA . ALA A 1 86 ? 2.787 17.014 0.120 1.00 54.34 86 ALA A CA 1
ATOM 691 C C . ALA A 1 86 ? 3.169 18.346 -0.526 1.00 54.34 86 ALA A C 1
ATOM 693 O O . ALA A 1 86 ? 2.879 18.607 -1.692 1.00 54.34 86 ALA A O 1
ATOM 694 N N . LYS A 1 87 ? 3.848 19.180 0.267 1.00 52.94 87 LYS A N 1
ATOM 695 C CA . LYS A 1 87 ? 4.725 20.240 -0.230 1.00 52.94 87 LYS A CA 1
ATOM 696 C C . LYS A 1 87 ? 5.913 19.560 -0.912 1.00 52.94 87 LYS A C 1
ATOM 698 O O . LYS A 1 87 ? 6.955 19.397 -0.284 1.00 52.94 87 LYS A O 1
ATOM 703 N N . GLU A 1 88 ? 5.754 19.113 -2.146 1.00 46.16 88 GLU A N 1
ATOM 704 C CA . GLU A 1 88 ? 6.922 18.827 -2.973 1.00 46.16 88 GLU A CA 1
ATOM 705 C C . GLU A 1 88 ? 7.412 20.175 -3.530 1.00 46.16 88 GLU A C 1
ATOM 707 O O . GLU A 1 88 ? 6.611 20.959 -4.047 1.00 46.16 88 GLU A O 1
ATOM 712 N N . ARG A 1 89 ? 8.682 20.506 -3.271 1.00 52.19 89 ARG A N 1
ATOM 713 C CA . ARG A 1 89 ? 9.387 21.659 -3.846 1.00 52.19 89 ARG A CA 1
ATOM 714 C C . ARG A 1 89 ? 10.194 21.184 -5.038 1.00 52.19 89 ARG A C 1
ATOM 716 O O . ARG A 1 89 ? 10.823 20.114 -4.885 1.00 52.19 89 ARG A O 1
#

pLDDT: mean 79.05, std 11.8, range [46.16, 94.0]

Foldseek 3Di:
DVVVVVVVVVVVVVVVVVVPPPDPPDDDFFPDKDKDWDWDWDQPPPVGIDIDTWIWIWGDDPPDIDIDTPVCVVVVVQQDDPVRGDPDD

Secondary structure (DSSP, 8-state):
-HHHHHHHHHHHHHHHHHHT-PPP-PPP--SEEEEEEEEEEEE-GGG-EEEEEEEEEEEE-SS-EEEE-TTTHHHHHHH--TTS-----

Sequence (89 aa):
MKALRFITIIALFFFALGASAKKKREYPRAKIKVGYNYYNKFLRGGDGVVEKNTPFILLANQEQSKFYCPSTEYRDSLLSTPSGRAKER

Radius of gyration: 25.66 Å; chains: 1; bounding box: 41×30×82 Å

=== Feature glossary ===
Key to the feature types in this record:

— What the protein is —

Primary structure: the covalent order of the twenty standard amino acids along the backbone. Two proteins with the same sequence will (almost always) fold to the same structure; two with 30% identity often share a fold but not the details.

Database cross-references. InterPro integrates a dozen domain/family signature databases into unified entries with residue-range hits. GO terms attach function/process/location labels with evidence codes. CATH codes position the fold in a four-level structural taxonomy. Organism is the NCBI-taxonomy species name.

— Where its atoms are —

The mmCIF block holds the 3D Cartesian coordinates of each backbone atom (N, Cα, C, O) in ångströms. mmCIF is the PDB's canonical archive format — a tagged-loop text representation of the atomic model.

Six rendered views show the 3D structure from the faces of a cube — i.e. along ±x, ±y, ±z. Rendering representation is drawn randomly per protein from cartoon (secondary-structure ribbons), sticks (backbone bonds), or molecular surface; coloring is either N→C rainbow (blue at the N-terminus through red at the C-terminus) or one color per chain.

— Local backbone conformation —

DSSP 8-state secondary structure assigns each residue one of H (α-helix), G (3₁₀-helix), I (π-helix), E (extended β-strand), B (isolated β-bridge), T (hydrogen-bonded turn), S (bend), or '-' (coil). The assignment is computed from backbone hydrogen-bond geometry via the Kabsch–Sander algorithm.

P-SEA three-state annotation labels each residue as helix, strand, or coil based purely on the geometry of the Cα trace. It serves as a fallback when the full backbone (and thus DSSP) is unavailable.

The φ/ψ torsion pair specifies the backbone conformation at each residue. φ rotates about the N–Cα bond, ψ about the Cα–C bond. Steric clashes forbid most of the (φ, ψ) plane — the allowed regions (α-helix basin, β-sheet basin, left-handed helix) are the Ramachandran-allowed regions.

— Global shape and packing —

The geometric summary reports three shape descriptors. Rg (radius of gyration) measures how spread out the Cα atoms are about their centre of mass; compact globular proteins have small Rg, elongated or unfolded ones large. Cα contacts (<8 Å, |i−j|>4) count long-range residue pairs in spatial proximity — high for tightly packed folds, near zero for rods or random coil. The bounding-box extents give the protein's footprint along x, y, z in Å.

Accessible surface area quantifies burial. A residue with SASA near zero is packed into the hydrophobic core; one with SASA >100 Å² sits on the surface. Computed here via the Shrake–Rupley numerical algorithm with a 1.4 Å probe.

Plot images: a contact map (which residues are close in 3D, as an N×N binary image), a Ramachandran scatter (backbone torsion angles, revealing secondary-structure composition at a glance), and — for AlphaFold structures — a PAE heatmap (pairwise prediction confidence).

— Structural neighborhood —

The Foldseek 3Di string encodes local tertiary geometry as a 20-letter alphabet — one character per residue — derived from the relative positions of nearby Cα atoms. Unlike the amino-acid sequence, 3Di is a direct function of the 3D structure, so two proteins with the same fold have similar 3Di strings even at low sequence identity.

Nearest PDB neighbors are the top structural matches found by Foldseek when searching this structure against the entire Protein Data Bank. Each hit reports a TM-score (0 to 1; >0.5 almost always implies the same fold) and an E-value. These are *structural* homologs — they may share no detectable sequence similarity.

— Confidence and disorder —

For AlphaFold models, the B-factor field carries pLDDT — the model's own estimate of local accuracy on a 0–100 scale. Regions with pLDDT<50 should be treated as essentially unmodeled; they often correspond to intrinsically disordered segments.

B-factor (Debye–Waller factor) reflects atomic displacement in the crystal lattice. It is an experimental observable (units Å²), not a prediction; low values mean the atom is pinned down, high values mean it moves or is heterogeneous across the crystal.

Predicted aligned error is AlphaFold's pairwise confidence. Unlike pLDDT (per-residue), PAE is per-residue-pair and captures whether two parts of the structure are correctly placed relative to each other. Units are ångströms of expected positional error.